Protein AF-A0A3A4S823-F1 (afdb_monomer_lite)

pLDDT: mean 87.79, std 14.98, range [55.62, 98.69]

Secondary structure (DSSP, 8-state):
--HHHHHHHHHHS-TTHHHHHHHHHHHHHHHHHHHHHHHHHHHTTTTS-HHHHIIIIIIHHHHHHHHHHHHHHHTHHHHHHHHSPPP-

Radius of gyration: 19.73 Å; chains: 1; bounding box: 48×19×63 Å

Foldseek 3Di:
DPVVVVVVVCVVVPVCVVVLVVVLVVLVVVLVVLVVLQVVLVVCVVPDDPVVSCCSHVVSVVVSVVSVVVNCVSCVVVCCVPPVDDDD

Structure (mmCIF, N/CA/C/O backbone):
data_AF-A0A3A4S823-F1
#
_entry.id   AF-A0A3A4S823-F1
#
loop_
_atom_site.group_PDB
_atom_site.id
_atom_site.type_symbol
_atom_site.label_atom_id
_atom_site.label_alt_id
_atom_site.label_comp_id
_atom_site.label_asym_id
_atom_site.label_entity_id
_atom_site.label_seq_id
_atom_site.pdbx_PDB_ins_code
_atom_site.Cartn_x
_atom_site.Cartn_y
_atom_site.Cartn_z
_atom_site.occupancy
_atom_site.B_iso_or_equiv
_atom_site.auth_seq_id
_atom_site.auth_comp_id
_atom_site.auth_asym_id
_atom_site.auth_atom_id
_atom_site.pdbx_PDB_model_num
ATOM 1 N N . MET A 1 1 ? -15.950 11.561 41.579 1.00 57.44 1 MET A N 1
ATOM 2 C CA . MET A 1 1 ? -16.472 10.318 40.950 1.00 57.44 1 MET A CA 1
ATOM 3 C C . MET A 1 1 ? -16.125 10.168 39.456 1.00 57.44 1 MET A C 1
ATOM 5 O O . MET A 1 1 ? -16.632 9.264 38.802 1.00 57.44 1 MET A O 1
ATOM 9 N N . THR A 1 2 ? -15.242 10.997 38.891 1.00 60.91 2 THR A N 1
ATOM 10 C CA . THR A 1 2 ? -14.895 11.001 37.453 1.00 60.91 2 THR A CA 1
ATOM 11 C C . THR A 1 2 ? -13.662 10.157 37.102 1.00 60.91 2 THR A C 1
ATOM 13 O O . THR A 1 2 ? -13.611 9.604 36.010 1.00 60.91 2 THR A O 1
ATOM 16 N N . GLY A 1 3 ? -12.707 9.977 38.024 1.00 59.19 3 GLY A N 1
ATOM 17 C CA . GLY A 1 3 ? -11.486 9.191 37.775 1.00 59.19 3 GLY A CA 1
ATOM 18 C C . GLY A 1 3 ? -11.709 7.676 37.648 1.00 59.19 3 GLY A C 1
ATOM 19 O O . GLY A 1 3 ? -11.100 7.033 36.798 1.00 59.19 3 GLY A O 1
ATOM 20 N N . GLU A 1 4 ? -12.636 7.106 38.425 1.00 66.88 4 GLU A N 1
ATOM 21 C CA . GLU A 1 4 ? -12.882 5.654 38.444 1.00 66.88 4 GLU A CA 1
ATOM 22 C C . GLU A 1 4 ? -13.571 5.154 37.160 1.00 66.88 4 GLU A C 1
ATOM 24 O O . GLU A 1 4 ? -13.239 4.088 36.639 1.00 66.88 4 GLU A O 1
ATOM 29 N N . LYS A 1 5 ? -14.486 5.957 36.590 1.00 61.03 5 LYS A N 1
ATOM 30 C CA . LYS A 1 5 ? -15.143 5.638 35.310 1.00 61.03 5 LYS A CA 1
ATOM 31 C C . LYS A 1 5 ? -14.157 5.669 34.145 1.00 61.03 5 LYS A C 1
ATOM 33 O O . LYS A 1 5 ? -14.199 4.780 33.298 1.00 61.03 5 LYS A O 1
ATOM 38 N N . THR A 1 6 ? -13.252 6.645 34.126 1.00 64.94 6 THR A N 1
ATOM 39 C CA . THR A 1 6 ? -12.216 6.755 33.091 1.00 64.94 6 THR A CA 1
ATOM 40 C C . THR A 1 6 ? -11.224 5.593 33.173 1.00 64.94 6 THR A C 1
ATOM 42 O O . THR A 1 6 ? -10.935 4.974 32.152 1.00 64.94 6 THR A O 1
ATOM 45 N N . GLY A 1 7 ? -10.785 5.224 34.383 1.00 59.50 7 GLY A N 1
ATOM 46 C CA . GLY A 1 7 ? -9.905 4.071 34.603 1.00 59.50 7 GLY A CA 1
ATOM 47 C C . GLY A 1 7 ? -10.543 2.738 34.195 1.00 59.50 7 GLY A C 1
ATOM 48 O O . GLY A 1 7 ? -9.947 1.976 33.436 1.00 59.50 7 GLY A O 1
ATOM 49 N N . ARG A 1 8 ? -11.798 2.479 34.595 1.00 62.09 8 ARG A N 1
ATOM 50 C CA . ARG A 1 8 ? -12.531 1.269 34.169 1.00 62.09 8 ARG A CA 1
ATOM 51 C C . ARG A 1 8 ? -12.748 1.214 32.657 1.00 62.09 8 ARG A C 1
ATOM 53 O O . ARG A 1 8 ? -12.654 0.141 32.073 1.00 62.09 8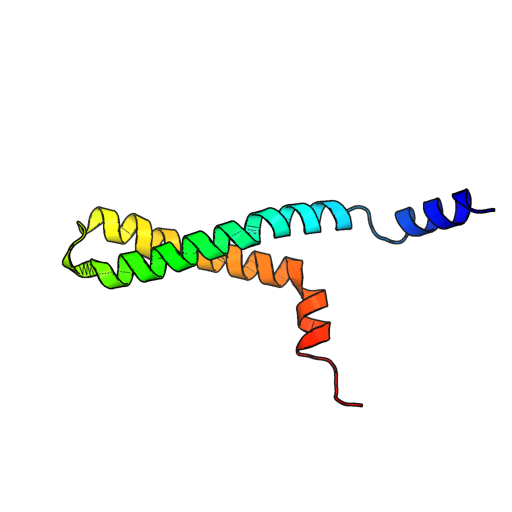 ARG A O 1
ATOM 60 N N . MET A 1 9 ? -13.008 2.347 32.004 1.00 59.03 9 MET A N 1
ATOM 61 C CA . MET A 1 9 ? -13.201 2.385 30.551 1.00 59.03 9 MET A CA 1
ATOM 62 C C . MET A 1 9 ? -11.908 2.091 29.778 1.00 59.03 9 MET A C 1
ATOM 64 O O . MET A 1 9 ? -11.976 1.485 28.710 1.00 59.03 9 MET A O 1
ATOM 68 N N . MET A 1 10 ? -10.742 2.468 30.317 1.00 58.88 10 MET A N 1
ATOM 69 C CA . MET A 1 10 ? -9.445 2.088 29.745 1.00 58.88 10 MET A CA 1
ATOM 70 C C . MET A 1 10 ? -9.154 0.593 29.922 1.00 58.88 10 MET A C 1
ATOM 72 O O . MET A 1 10 ? -8.749 -0.051 28.960 1.00 58.88 10 MET A O 1
ATOM 76 N N . ILE A 1 11 ? -9.446 0.018 31.094 1.00 61.94 11 ILE A N 1
ATOM 77 C CA . ILE A 1 11 ? -9.225 -1.415 31.366 1.00 61.94 11 ILE A CA 1
ATOM 78 C C . ILE A 1 11 ? -10.143 -2.312 30.512 1.00 61.94 11 ILE A C 1
ATOM 80 O O . ILE A 1 11 ? -9.724 -3.368 30.047 1.00 61.94 11 ILE A O 1
ATOM 84 N N . LEU A 1 12 ? -11.383 -1.889 30.243 1.00 63.56 12 LEU A N 1
ATOM 85 C CA . LEU A 1 12 ? -12.340 -2.662 29.433 1.00 63.56 12 LEU A CA 1
ATOM 86 C C . LEU A 1 12 ? -12.115 -2.526 27.918 1.00 63.56 12 LEU A C 1
ATOM 88 O O . LEU A 1 12 ? -12.527 -3.385 27.135 1.00 63.56 12 LEU A O 1
ATOM 92 N N . LYS A 1 13 ? -11.468 -1.445 27.475 1.00 56.56 13 LYS A N 1
ATOM 93 C CA . LYS A 1 13 ? -11.183 -1.173 26.065 1.00 56.56 13 LYS A CA 1
ATOM 94 C C . LYS A 1 13 ? -9.757 -1.627 25.769 1.00 56.56 13 LYS A C 1
ATOM 96 O O . LYS A 1 13 ? -8.893 -0.784 25.577 1.00 56.56 13 LYS A O 1
ATOM 101 N N . GLY A 1 14 ? -9.559 -2.951 25.750 1.00 55.84 14 GLY A N 1
ATOM 102 C CA . GLY A 1 14 ? -8.270 -3.643 25.600 1.00 55.84 14 GLY A CA 1
ATOM 103 C C . GLY A 1 14 ? -7.162 -2.794 24.969 1.00 55.84 14 GLY A C 1
ATOM 104 O O . GLY A 1 14 ? -7.318 -2.319 23.838 1.00 55.84 14 GLY A O 1
ATOM 105 N N . GLU A 1 15 ? -6.076 -2.625 25.727 1.00 55.62 15 GLU A N 1
ATOM 106 C CA . GLU A 1 15 ? -4.953 -1.672 25.605 1.00 55.62 15 GLU A CA 1
ATOM 107 C C . GLU A 1 15 ? -4.340 -1.457 24.205 1.00 55.62 15 GLU A C 1
ATOM 109 O O . GLU A 1 15 ? -3.587 -0.512 23.993 1.00 55.62 15 GLU A O 1
ATOM 114 N N . ASN A 1 16 ? -4.706 -2.250 23.200 1.00 58.16 16 ASN A N 1
ATOM 115 C CA . ASN A 1 16 ? -4.133 -2.210 21.855 1.00 58.16 16 ASN A CA 1
ATOM 116 C C . ASN A 1 16 ? -4.892 -1.308 20.858 1.00 58.16 16 ASN A C 1
ATOM 118 O O . ASN A 1 16 ? -4.473 -1.167 19.707 1.00 58.16 16 ASN A O 1
ATOM 122 N N . GLN A 1 17 ? -6.003 -0.673 21.256 1.00 64.81 17 GLN A N 1
ATOM 123 C CA . GLN A 1 17 ? -6.717 0.291 20.398 1.00 64.81 17 GLN A CA 1
ATOM 124 C C . GLN A 1 17 ? -5.858 1.478 19.916 1.00 64.81 17 GLN A C 1
ATOM 126 O O . GLN A 1 17 ? -5.885 1.749 18.713 1.00 64.81 17 GLN A O 1
ATOM 131 N N . PRO A 1 18 ? -5.100 2.196 20.774 1.00 72.00 18 PRO A N 1
ATOM 132 C CA . PRO A 1 18 ? -4.274 3.315 20.314 1.00 72.00 18 PRO A CA 1
ATOM 133 C C . PRO A 1 18 ? -3.170 2.863 19.348 1.00 72.00 18 PRO A C 1
ATOM 135 O O . PRO A 1 18 ? -2.950 3.514 18.327 1.00 72.00 18 PRO A O 1
ATOM 138 N N . MET A 1 19 ? -2.544 1.711 19.609 1.00 82.62 19 MET A N 1
ATOM 139 C CA . MET A 1 19 ? -1.493 1.146 18.758 1.00 82.62 19 MET A CA 1
ATOM 140 C C . MET A 1 19 ? -2.015 0.795 17.362 1.00 82.62 19 MET A C 1
ATOM 142 O O . MET A 1 19 ? -1.434 1.198 16.358 1.00 82.62 19 MET A O 1
ATOM 146 N N . LYS A 1 20 ? -3.167 0.122 17.281 1.00 85.94 20 LYS A N 1
ATOM 147 C CA . LYS A 1 20 ? -3.837 -0.183 16.011 1.00 85.94 20 LYS A CA 1
ATOM 148 C C . LYS A 1 20 ? -4.106 1.075 15.178 1.00 85.94 20 LYS A C 1
ATOM 150 O O . LYS A 1 20 ? -3.899 1.066 13.967 1.00 85.94 20 LYS A O 1
ATOM 155 N N . GLN A 1 21 ? -4.583 2.147 15.811 1.00 90.06 21 GLN A N 1
ATOM 156 C CA . GLN A 1 21 ? -4.867 3.401 15.109 1.00 90.06 21 GLN A CA 1
ATOM 157 C C . GLN A 1 21 ? -3.588 4.084 14.616 1.00 90.06 21 GLN A C 1
ATOM 159 O O . GLN A 1 21 ? -3.575 4.623 13.513 1.00 90.06 21 GLN A O 1
ATOM 164 N N . ALA A 1 22 ? -2.503 4.027 15.392 1.00 92.44 22 ALA A N 1
ATOM 165 C CA . ALA A 1 22 ? -1.199 4.508 14.947 1.00 92.44 22 ALA A CA 1
ATOM 166 C C . ALA A 1 22 ? -0.687 3.715 13.730 1.00 92.44 22 ALA A C 1
ATOM 168 O O . ALA A 1 22 ? -0.265 4.317 12.747 1.00 92.44 22 ALA A O 1
ATOM 169 N N . ILE A 1 23 ? -0.814 2.383 13.748 1.00 93.88 23 ILE A N 1
ATOM 170 C CA . ILE A 1 23 ? -0.438 1.519 12.618 1.00 93.88 23 ILE A CA 1
ATOM 171 C C . ILE A 1 23 ? 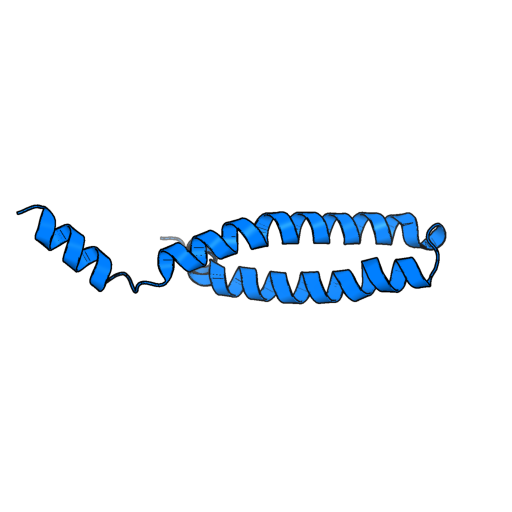-1.259 1.866 11.369 1.00 93.88 23 ILE A C 1
ATOM 173 O O . ILE A 1 23 ? -0.691 2.045 10.296 1.00 93.88 23 ILE A O 1
ATOM 177 N N . LEU A 1 24 ? -2.581 2.029 11.487 1.00 93.69 24 LEU A N 1
ATOM 178 C CA . LEU A 1 24 ? -3.435 2.398 10.350 1.00 93.69 24 LEU A CA 1
ATOM 179 C C . LEU A 1 24 ? -3.078 3.772 9.761 1.00 93.69 24 LEU A C 1
ATOM 181 O O . LEU A 1 24 ? -3.094 3.931 8.542 1.00 93.69 24 LEU A O 1
ATOM 185 N N . LYS A 1 25 ? -2.689 4.747 10.594 1.00 95.12 25 LYS A N 1
ATOM 186 C CA . LYS A 1 25 ? -2.206 6.057 10.118 1.00 95.12 25 LYS A CA 1
ATOM 187 C C . LYS A 1 25 ? -0.937 5.958 9.266 1.00 95.12 25 LYS A C 1
ATOM 189 O O . LYS A 1 25 ? -0.724 6.832 8.434 1.00 95.12 25 LYS A O 1
ATOM 194 N N . ILE A 1 26 ? -0.130 4.913 9.453 1.00 96.56 26 ILE A N 1
ATOM 195 C CA . ILE A 1 26 ? 1.068 4.640 8.648 1.00 96.56 26 ILE A CA 1
ATOM 196 C C . ILE A 1 26 ? 0.712 3.796 7.419 1.00 96.56 26 ILE A C 1
ATOM 198 O O . ILE A 1 26 ? 1.109 4.131 6.307 1.00 96.56 26 ILE A O 1
ATOM 202 N N . ILE A 1 27 ? -0.066 2.723 7.591 1.00 97.00 27 ILE A N 1
ATOM 203 C CA . ILE A 1 27 ? -0.419 1.808 6.497 1.00 97.00 27 ILE A CA 1
ATOM 204 C C . ILE A 1 27 ? -1.205 2.528 5.395 1.00 97.00 27 ILE A C 1
ATOM 206 O O . ILE A 1 27 ? -0.950 2.282 4.222 1.00 97.00 27 ILE A O 1
ATOM 210 N N . ASN A 1 28 ? -2.122 3.437 5.737 1.00 96.50 28 ASN A N 1
ATOM 211 C CA . ASN A 1 28 ? -2.964 4.118 4.748 1.00 96.50 28 ASN A CA 1
ATOM 212 C C . ASN A 1 28 ? -2.163 4.906 3.690 1.00 96.50 28 ASN A C 1
ATOM 214 O O . ASN A 1 28 ? -2.348 4.641 2.500 1.00 96.50 28 ASN A O 1
ATOM 218 N N . PRO A 1 29 ? -1.266 5.845 4.057 1.00 98.19 29 PRO A N 1
ATOM 219 C CA . PRO A 1 29 ? -0.453 6.543 3.065 1.00 98.19 29 PRO A CA 1
ATOM 220 C C . PRO A 1 29 ? 0.521 5.605 2.340 1.00 98.19 29 PRO A C 1
ATOM 222 O O . PRO A 1 29 ? 0.737 5.783 1.145 1.00 98.19 29 PRO A O 1
ATOM 225 N N . VAL A 1 30 ? 1.061 4.576 3.006 1.00 98.44 30 VAL A N 1
ATOM 226 C CA . VAL A 1 30 ? 1.935 3.583 2.350 1.00 98.44 30 VAL A CA 1
ATOM 227 C C . VAL A 1 30 ? 1.180 2.818 1.259 1.00 98.44 30 VAL A C 1
ATOM 229 O O . VAL A 1 30 ? 1.687 2.690 0.147 1.00 98.44 30 VAL A O 1
ATOM 232 N N . LEU A 1 31 ? -0.047 2.366 1.533 1.00 98.50 31 LEU A N 1
ATOM 233 C CA . LEU A 1 31 ? -0.907 1.727 0.535 1.00 98.50 31 LEU A CA 1
ATOM 234 C C . LEU A 1 31 ? -1.202 2.656 -0.644 1.00 98.50 31 LEU A C 1
ATOM 236 O O . LEU A 1 31 ? -1.152 2.212 -1.789 1.00 98.50 31 LEU A O 1
ATOM 240 N N . ALA A 1 32 ? -1.464 3.940 -0.384 1.00 98.50 32 ALA A N 1
ATOM 241 C CA . ALA A 1 32 ? -1.694 4.922 -1.440 1.00 98.50 32 ALA A CA 1
ATOM 242 C C . ALA A 1 32 ? -0.461 5.088 -2.345 1.00 98.50 32 ALA A C 1
ATOM 244 O O . ALA A 1 32 ? -0.582 5.038 -3.568 1.00 98.50 32 ALA A O 1
ATOM 245 N N . VAL A 1 33 ? 0.733 5.218 -1.758 1.00 98.69 33 VAL A N 1
ATOM 246 C CA . VAL A 1 33 ? 1.993 5.316 -2.514 1.00 98.69 33 VAL A CA 1
ATOM 247 C C . VAL A 1 33 ? 2.253 4.047 -3.324 1.00 98.69 33 VAL A C 1
ATOM 249 O O . VAL A 1 33 ? 2.595 4.135 -4.501 1.00 98.69 33 VAL A O 1
ATOM 252 N N . LEU A 1 34 ? 2.051 2.867 -2.734 1.00 98.50 34 LEU A N 1
ATOM 253 C CA . LEU A 1 34 ? 2.227 1.599 -3.441 1.00 98.50 34 LEU A CA 1
ATOM 254 C C . LEU A 1 34 ? 1.243 1.450 -4.604 1.00 98.50 34 LEU A C 1
ATOM 256 O O . LEU A 1 34 ? 1.649 1.010 -5.676 1.00 98.50 34 LEU A O 1
ATOM 260 N N . MET A 1 35 ? -0.015 1.861 -4.428 1.00 98.69 35 MET A N 1
ATOM 261 C CA . MET A 1 35 ? -1.014 1.867 -5.499 1.00 98.69 35 MET A CA 1
ATOM 262 C C . MET A 1 35 ? -0.592 2.782 -6.653 1.00 98.69 35 MET A C 1
ATOM 264 O O . MET A 1 35 ? -0.604 2.366 -7.811 1.00 98.69 35 MET A O 1
ATOM 268 N N . LEU A 1 36 ? -0.156 4.008 -6.348 1.00 98.69 36 LEU A N 1
ATOM 269 C CA . LEU A 1 36 ? 0.352 4.935 -7.361 1.00 98.69 36 LEU A CA 1
ATOM 270 C C . LEU A 1 36 ? 1.577 4.366 -8.083 1.00 98.69 36 LEU A C 1
ATOM 272 O O . LEU A 1 36 ? 1.657 4.446 -9.306 1.00 98.69 36 LEU A O 1
ATOM 276 N N . ASN A 1 37 ? 2.493 3.728 -7.352 1.00 98.44 37 ASN A N 1
ATOM 277 C CA . ASN A 1 37 ? 3.625 3.026 -7.944 1.00 98.44 37 ASN A CA 1
ATOM 278 C C . ASN A 1 37 ? 3.164 1.930 -8.921 1.00 98.44 37 ASN A C 1
ATOM 280 O O . ASN A 1 37 ? 3.708 1.852 -10.021 1.00 98.44 37 ASN A O 1
ATOM 284 N N . GLN A 1 38 ? 2.154 1.121 -8.576 1.00 98.50 38 GLN A N 1
ATOM 285 C CA . GLN A 1 38 ? 1.628 0.094 -9.487 1.00 98.50 38 GLN A CA 1
ATOM 286 C C . GLN A 1 38 ? 1.060 0.700 -10.773 1.00 98.50 38 GLN A C 1
ATOM 288 O O . GLN A 1 38 ? 1.384 0.231 -11.862 1.00 98.50 38 GLN A O 1
ATOM 293 N N . ILE A 1 39 ? 0.275 1.774 -10.655 1.00 98.62 39 ILE A N 1
ATOM 294 C CA . ILE A 1 39 ? -0.316 2.471 -11.806 1.00 98.62 39 ILE A CA 1
ATOM 295 C C . ILE A 1 39 ? 0.780 3.035 -12.718 1.00 98.62 39 ILE A C 1
ATOM 297 O O . ILE A 1 39 ? 0.764 2.799 -13.925 1.00 98.62 39 ILE A O 1
ATOM 301 N N . LEU A 1 40 ? 1.754 3.749 -12.149 1.00 98.31 40 LEU A N 1
ATOM 302 C CA . LEU A 1 40 ? 2.834 4.375 -12.913 1.00 98.31 40 LEU A CA 1
ATOM 303 C C . LEU A 1 40 ? 3.732 3.337 -13.591 1.00 98.31 40 LEU A C 1
ATOM 305 O O . LEU A 1 40 ? 4.054 3.472 -14.768 1.00 98.31 40 LEU A O 1
ATOM 309 N N . THR A 1 41 ? 4.120 2.284 -12.875 1.00 97.94 41 THR A N 1
ATOM 310 C CA . THR A 1 41 ? 4.996 1.240 -13.428 1.00 97.94 41 THR A CA 1
ATOM 311 C C . THR A 1 41 ? 4.298 0.396 -14.489 1.00 97.94 41 THR A C 1
ATOM 313 O O . THR A 1 41 ? 4.942 0.031 -15.469 1.00 97.94 41 THR A O 1
ATOM 316 N N . ALA A 1 42 ? 2.988 0.151 -14.359 1.00 97.56 42 ALA A N 1
ATOM 317 C CA . ALA A 1 42 ? 2.189 -0.463 -15.416 1.00 97.56 42 ALA A CA 1
ATOM 318 C C . ALA A 1 42 ? 2.121 0.429 -16.664 1.00 97.56 42 ALA A C 1
ATOM 320 O O . ALA A 1 42 ? 2.395 -0.039 -17.768 1.00 97.56 42 ALA A O 1
ATOM 321 N N . ALA A 1 43 ? 1.818 1.722 -16.491 1.00 98.19 43 ALA A N 1
ATOM 322 C CA . ALA A 1 43 ? 1.741 2.680 -17.595 1.00 98.19 43 ALA A CA 1
ATOM 323 C C . ALA A 1 43 ? 3.084 2.842 -18.331 1.00 98.19 43 ALA A C 1
ATOM 325 O O . ALA A 1 43 ? 3.111 3.061 -19.539 1.00 98.19 43 ALA A O 1
ATOM 326 N N . LEU A 1 44 ? 4.200 2.703 -17.612 1.00 97.19 44 LEU A N 1
ATOM 327 C CA . LEU A 1 44 ? 5.552 2.840 -18.149 1.00 97.19 44 LEU A CA 1
ATOM 328 C C . LEU A 1 44 ? 6.221 1.503 -18.509 1.00 97.19 44 LEU A C 1
ATOM 330 O O . LEU A 1 44 ? 7.414 1.508 -18.804 1.00 97.19 44 LEU A O 1
ATOM 334 N N . HIS A 1 45 ? 5.503 0.372 -18.516 1.00 93.12 45 HIS A N 1
ATOM 335 C CA . HIS A 1 45 ? 6.084 -0.973 -18.686 1.00 93.12 45 HIS A CA 1
ATOM 336 C C . HIS A 1 45 ? 7.005 -1.116 -19.914 1.00 93.12 45 HIS A C 1
ATOM 338 O O . HIS A 1 45 ? 8.022 -1.798 -19.839 1.00 93.12 45 HIS A O 1
ATOM 344 N N . GLY A 1 46 ? 6.693 -0.443 -21.028 1.00 93.62 46 GLY A N 1
ATOM 345 C CA . GLY A 1 46 ? 7.522 -0.461 -22.243 1.00 93.62 46 GLY A CA 1
ATOM 346 C C . GLY A 1 46 ? 8.704 0.518 -22.251 1.00 93.62 46 GLY A C 1
ATOM 347 O O . GLY A 1 46 ? 9.528 0.462 -23.157 1.00 93.62 46 GLY A O 1
ATOM 348 N N . VAL A 1 47 ? 8.781 1.425 -21.274 1.00 96.56 47 VAL A N 1
ATOM 349 C CA . VAL A 1 47 ? 9.809 2.477 -21.179 1.00 96.56 47 VAL A CA 1
ATOM 350 C C . VAL A 1 47 ? 10.850 2.133 -20.117 1.00 96.56 47 VAL A C 1
ATOM 352 O O . VAL A 1 47 ? 12.039 2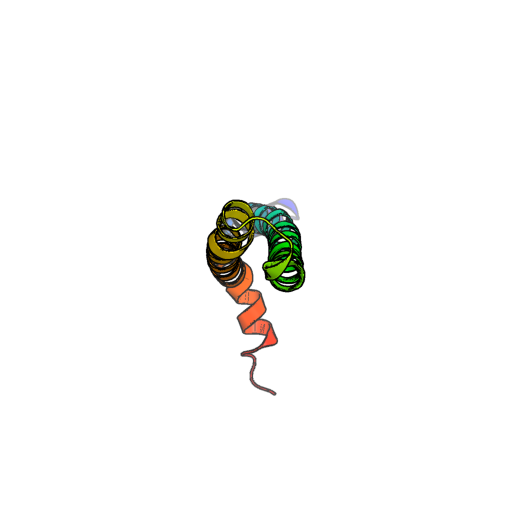.387 -20.304 1.00 96.56 47 VAL A O 1
ATOM 355 N N . ILE A 1 48 ? 10.427 1.561 -18.987 1.00 95.69 48 ILE A N 1
ATOM 356 C CA . ILE A 1 48 ? 11.345 1.247 -17.893 1.00 95.69 48 ILE A CA 1
ATOM 357 C C . ILE A 1 48 ? 12.070 -0.080 -18.115 1.00 95.69 48 ILE A C 1
ATOM 359 O O . ILE A 1 48 ? 11.529 -1.051 -18.637 1.00 95.69 48 ILE A O 1
ATOM 363 N N . HIS A 1 49 ? 13.326 -0.136 -17.673 1.00 97.00 49 HIS A N 1
ATOM 364 C CA . HIS A 1 49 ? 14.145 -1.337 -17.792 1.00 97.00 49 HIS A CA 1
ATOM 365 C C . HIS A 1 49 ? 13.505 -2.531 -17.062 1.00 97.00 49 HIS A C 1
ATOM 367 O O . HIS A 1 49 ? 13.053 -2.398 -15.923 1.00 97.00 49 HIS A O 1
ATOM 373 N N . ARG A 1 50 ? 13.552 -3.727 -17.668 1.00 96.38 50 ARG A N 1
ATOM 374 C CA . ARG A 1 50 ? 12.877 -4.943 -17.170 1.00 96.38 50 ARG A CA 1
ATOM 375 C C . ARG A 1 50 ? 13.140 -5.248 -15.691 1.00 96.38 50 ARG A C 1
ATOM 377 O O . ARG A 1 50 ? 12.216 -5.597 -14.969 1.00 96.38 50 ARG A O 1
ATOM 384 N N . LYS A 1 51 ? 14.385 -5.095 -15.218 1.00 96.94 51 LYS A N 1
ATOM 385 C CA . LYS A 1 51 ? 14.715 -5.317 -13.793 1.00 96.94 51 LYS A CA 1
ATOM 386 C C . LYS A 1 51 ? 14.037 -4.302 -12.867 1.00 96.94 51 LYS A C 1
ATOM 388 O O . LYS A 1 51 ? 13.622 -4.671 -11.776 1.00 96.94 51 LYS A O 1
ATOM 393 N N . ALA A 1 52 ? 13.929 -3.044 -13.299 1.00 97.06 52 ALA A N 1
ATOM 394 C CA . ALA A 1 52 ? 13.246 -2.010 -12.530 1.00 97.06 52 ALA A CA 1
ATOM 395 C C . ALA A 1 52 ? 11.736 -2.276 -12.504 1.00 97.06 52 ALA A C 1
ATOM 397 O O . ALA A 1 52 ? 11.142 -2.231 -11.433 1.00 97.06 52 ALA A O 1
ATOM 398 N N . TYR A 1 53 ? 11.138 -2.639 -13.646 1.00 97.50 53 TYR A N 1
ATOM 399 C CA . TYR A 1 53 ? 9.733 -3.049 -13.692 1.00 97.50 53 TYR A CA 1
ATOM 400 C C . TYR A 1 53 ? 9.450 -4.217 -12.745 1.00 97.50 53 TYR A C 1
ATOM 402 O O . TYR A 1 53 ? 8.578 -4.097 -11.896 1.00 97.50 53 TYR A O 1
ATOM 410 N N . ALA A 1 54 ? 10.220 -5.306 -12.824 1.00 97.44 54 ALA A N 1
ATOM 411 C CA . ALA A 1 54 ? 10.013 -6.466 -11.957 1.00 97.44 54 ALA A CA 1
ATOM 412 C C . ALA A 1 54 ? 10.117 -6.094 -10.467 1.00 97.44 54 ALA A C 1
ATOM 414 O O . ALA A 1 54 ? 9.280 -6.481 -9.657 1.00 97.44 54 ALA A O 1
ATOM 415 N N . PHE A 1 55 ? 11.101 -5.275 -10.089 1.00 97.88 55 PHE A N 1
ATOM 416 C CA . PHE A 1 55 ? 11.250 -4.856 -8.697 1.00 97.88 55 PHE A CA 1
ATOM 417 C C . PHE A 1 55 ? 10.086 -3.975 -8.215 1.00 97.88 55 PHE A C 1
ATOM 419 O O . PHE A 1 55 ? 9.470 -4.266 -7.189 1.00 97.88 55 PHE A O 1
ATOM 426 N N . PHE A 1 56 ? 9.764 -2.903 -8.945 1.00 97.94 56 PHE A N 1
ATOM 427 C CA . PHE A 1 56 ? 8.756 -1.939 -8.503 1.00 97.94 56 PHE A CA 1
ATOM 428 C C . PHE A 1 56 ? 7.322 -2.434 -8.718 1.00 97.94 56 PHE A C 1
ATOM 430 O O . PHE A 1 56 ? 6.476 -2.225 -7.849 1.00 97.94 56 PHE A O 1
ATOM 437 N N . HIS A 1 57 ? 7.034 -3.077 -9.848 1.00 98.19 57 HIS A N 1
ATOM 438 C CA . HIS A 1 57 ? 5.698 -3.566 -10.176 1.00 98.19 57 HIS A CA 1
ATOM 439 C C . HIS A 1 57 ? 5.429 -4.914 -9.503 1.00 98.19 57 HIS A C 1
ATOM 441 O O . HIS A 1 57 ? 4.587 -4.991 -8.618 1.00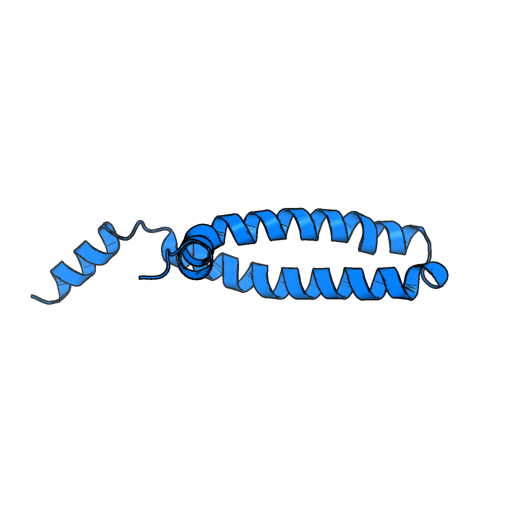 98.19 57 HIS A O 1
ATOM 447 N N . GLU A 1 58 ? 6.186 -5.967 -9.824 1.00 97.62 58 GLU A N 1
ATOM 448 C CA . GLU A 1 58 ? 5.913 -7.302 -9.262 1.00 97.62 58 GLU A CA 1
ATOM 449 C C . GLU A 1 58 ? 6.172 -7.325 -7.747 1.00 97.62 58 GLU A C 1
ATOM 451 O O . GLU A 1 58 ? 5.288 -7.682 -6.963 1.00 97.62 58 GLU A O 1
ATOM 456 N N . GLY A 1 59 ? 7.350 -6.862 -7.311 1.00 98.12 59 GLY A N 1
ATOM 457 C CA . GLY A 1 59 ? 7.697 -6.786 -5.888 1.00 98.12 59 GLY A CA 1
ATOM 458 C C . GLY A 1 59 ? 6.784 -5.838 -5.104 1.00 98.12 59 GLY A C 1
ATOM 459 O O . GLY A 1 59 ? 6.266 -6.192 -4.041 1.00 98.12 59 GLY A O 1
ATOM 460 N N . GLY A 1 60 ? 6.523 -4.646 -5.650 1.00 98.25 60 GLY A N 1
ATOM 461 C CA . GLY A 1 60 ? 5.600 -3.689 -5.040 1.00 98.25 60 GLY A CA 1
ATOM 462 C C . GLY A 1 60 ? 4.153 -4.188 -4.998 1.00 98.25 60 GLY A C 1
ATOM 463 O O . GLY A 1 60 ? 3.440 -3.882 -4.044 1.00 98.25 60 GLY A O 1
ATOM 464 N N . GLY A 1 61 ? 3.723 -4.980 -5.981 1.00 98.50 61 GLY A N 1
ATOM 465 C CA . GLY A 1 61 ? 2.395 -5.586 -6.041 1.00 98.50 61 GLY A CA 1
ATOM 466 C C . GLY A 1 61 ? 2.190 -6.629 -4.945 1.00 98.50 61 GLY A C 1
ATOM 467 O O . GLY A 1 61 ? 1.167 -6.604 -4.260 1.00 98.50 61 GLY A O 1
ATOM 468 N N . ILE A 1 62 ? 3.194 -7.479 -4.699 1.00 98.56 62 ILE A N 1
ATOM 469 C CA . ILE A 1 62 ? 3.182 -8.434 -3.577 1.00 98.56 62 ILE A CA 1
ATOM 470 C C . ILE A 1 62 ? 3.065 -7.688 -2.241 1.00 98.56 62 ILE A C 1
ATOM 472 O O . ILE A 1 62 ? 2.228 -8.034 -1.402 1.00 98.56 62 ILE A O 1
ATOM 476 N N . LEU A 1 63 ? 3.861 -6.630 -2.050 1.00 98.50 63 LEU A N 1
ATOM 477 C CA . LEU A 1 63 ? 3.820 -5.825 -0.827 1.00 98.50 63 LEU A CA 1
ATOM 478 C C . LEU A 1 63 ? 2.471 -5.110 -0.651 1.00 98.50 63 LEU A C 1
ATOM 480 O O . LEU A 1 63 ? 1.915 -5.106 0.449 1.00 98.50 63 LEU A O 1
ATOM 484 N N . LEU A 1 64 ? 1.922 -4.543 -1.729 1.00 98.62 64 LEU A N 1
ATOM 485 C CA . LEU A 1 64 ? 0.608 -3.901 -1.734 1.00 98.62 64 LEU A CA 1
ATOM 486 C C . LEU A 1 64 ? -0.492 -4.889 -1.332 1.00 98.62 64 LEU A C 1
ATOM 488 O O . LEU A 1 64 ? -1.334 -4.552 -0.498 1.00 98.62 64 LEU A O 1
ATOM 492 N N . ALA A 1 65 ? -0.473 -6.107 -1.879 1.00 98.56 65 ALA A N 1
ATOM 493 C CA . ALA A 1 65 ? -1.448 -7.144 -1.554 1.00 98.56 65 ALA A CA 1
ATOM 494 C C . ALA A 1 65 ? -1.376 -7.534 -0.068 1.00 98.56 65 ALA A C 1
ATOM 496 O O . ALA A 1 65 ? -2.396 -7.526 0.625 1.00 98.56 65 ALA A O 1
ATOM 497 N N . GLY A 1 66 ? -0.169 -7.790 0.448 1.00 98.44 66 GLY A N 1
ATOM 498 C CA . GLY A 1 66 ? 0.042 -8.132 1.856 1.00 98.44 66 GLY A CA 1
ATOM 499 C C . GLY A 1 66 ? -0.419 -7.028 2.814 1.00 98.44 66 GLY A C 1
ATOM 500 O O . GLY A 1 66 ? -1.170 -7.291 3.758 1.00 98.44 66 GLY A O 1
ATOM 501 N N . LEU A 1 67 ? -0.041 -5.773 2.548 1.00 98.19 67 LEU A N 1
ATOM 502 C CA . LEU A 1 67 ? -0.473 -4.637 3.366 1.00 98.19 67 LEU A CA 1
ATOM 503 C C . LEU A 1 67 ? -1.977 -4.364 3.253 1.00 98.19 67 LEU A C 1
ATOM 505 O O . LEU A 1 67 ? -2.578 -3.926 4.232 1.00 98.19 67 LEU A O 1
ATOM 509 N N . SER A 1 68 ? -2.601 -4.643 2.105 1.00 98.25 68 SER A N 1
ATOM 510 C CA . SER A 1 68 ? -4.052 -4.487 1.930 1.00 98.25 68 SER A CA 1
ATOM 511 C C . SER A 1 68 ? -4.820 -5.485 2.793 1.00 98.25 68 SER A C 1
ATOM 513 O O . SER A 1 68 ? -5.768 -5.102 3.479 1.00 98.25 68 SER A O 1
ATOM 515 N N . VAL A 1 69 ? -4.375 -6.746 2.839 1.00 98.31 69 VAL A N 1
ATOM 516 C CA . VAL A 1 69 ? -4.946 -7.754 3.748 1.00 98.31 69 VAL A CA 1
ATOM 517 C C . VAL A 1 69 ? -4.797 -7.304 5.200 1.00 98.31 69 VAL A C 1
ATOM 519 O O . VAL A 1 69 ? -5.784 -7.271 5.937 1.00 98.31 69 VAL A O 1
ATOM 522 N N . LEU A 1 70 ? -3.594 -6.886 5.607 1.00 97.06 70 LEU A N 1
ATOM 523 C CA . LEU A 1 70 ? -3.356 -6.380 6.960 1.00 97.06 70 LEU A CA 1
ATOM 524 C C . LEU A 1 70 ? -4.246 -5.170 7.285 1.00 97.06 70 LEU A C 1
ATOM 526 O O . LEU A 1 70 ? -4.825 -5.110 8.370 1.00 97.06 70 LEU A O 1
ATOM 530 N N . HIS A 1 71 ? -4.404 -4.232 6.350 1.00 96.69 71 HIS A N 1
ATOM 531 C CA . HIS A 1 71 ? -5.285 -3.076 6.503 1.00 96.69 71 HIS A CA 1
ATOM 532 C C . HIS A 1 71 ? -6.736 -3.496 6.748 1.00 96.69 71 HIS A C 1
ATOM 534 O O . HIS A 1 71 ? -7.360 -2.985 7.677 1.00 96.69 71 HIS A O 1
ATOM 540 N N . VAL A 1 72 ? -7.268 -4.449 5.976 1.00 96.94 72 VAL A N 1
ATOM 541 C CA . VAL A 1 72 ? -8.639 -4.951 6.157 1.00 96.94 72 VAL A CA 1
ATOM 542 C C . VAL A 1 72 ? -8.798 -5.652 7.504 1.00 96.94 72 VAL A C 1
ATOM 544 O O . VAL A 1 72 ? -9.764 -5.378 8.217 1.00 96.94 72 VAL A O 1
ATOM 547 N N . LEU A 1 73 ? -7.844 -6.503 7.894 1.00 95.62 73 LEU A N 1
ATOM 548 C CA . LEU A 1 73 ? -7.870 -7.197 9.186 1.00 95.62 73 LEU A CA 1
ATOM 549 C C . LEU A 1 73 ? -7.854 -6.207 10.352 1.00 95.62 73 LEU A C 1
ATOM 551 O O . LEU A 1 73 ? -8.671 -6.298 11.272 1.00 95.62 73 LEU A O 1
ATOM 555 N N . LEU A 1 74 ? -6.972 -5.207 10.291 1.00 94.06 74 LEU A N 1
ATOM 556 C CA . LEU A 1 74 ? -6.956 -4.136 11.274 1.00 94.06 74 LEU A CA 1
ATOM 557 C C . LEU A 1 74 ? -8.278 -3.366 11.218 1.00 94.06 74 LEU A C 1
ATOM 559 O O . LEU A 1 74 ? -8.879 -3.134 12.258 1.00 94.06 74 LEU A O 1
ATOM 563 N N . ASN A 1 75 ? -8.827 -3.030 10.056 1.00 94.69 75 ASN A N 1
ATOM 564 C CA . ASN A 1 75 ? -10.040 -2.219 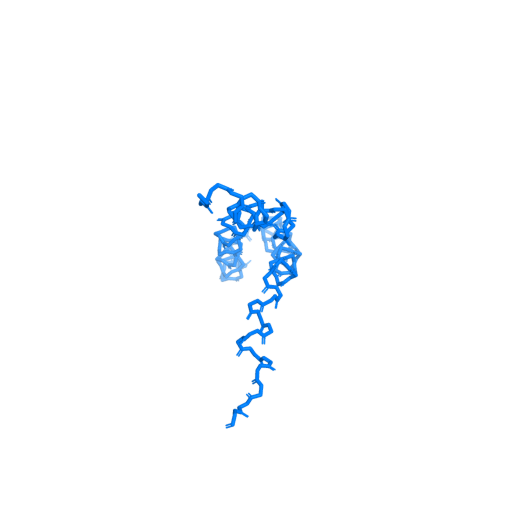9.960 1.00 94.69 75 ASN A CA 1
ATOM 565 C C . ASN A 1 75 ? -11.368 -3.014 10.002 1.00 94.69 75 ASN A C 1
ATOM 567 O O . ASN A 1 75 ? -12.434 -2.446 9.767 1.00 94.69 75 ASN A O 1
ATOM 571 N N . TRP A 1 76 ? -11.346 -4.303 10.365 1.00 94.06 76 TRP A N 1
ATOM 572 C CA . TRP A 1 76 ? -12.487 -5.219 10.197 1.00 94.06 76 TRP A CA 1
ATOM 573 C C . TRP A 1 76 ? -13.800 -4.745 10.838 1.00 94.06 76 TRP A C 1
ATOM 575 O O . TRP A 1 76 ? -14.854 -4.808 10.213 1.00 94.06 76 TRP A O 1
ATOM 585 N N . LYS A 1 77 ? -13.757 -4.180 12.054 1.00 91.50 77 LYS A N 1
ATOM 586 C CA . LYS A 1 77 ? -14.966 -3.644 12.719 1.00 91.50 77 LYS A CA 1
ATOM 587 C C . LYS A 1 77 ? -15.639 -2.524 11.915 1.00 91.50 77 LYS A C 1
ATOM 589 O O . LYS A 1 77 ? -16.863 -2.432 11.907 1.00 91.50 77 LYS A O 1
ATOM 594 N N . TRP A 1 78 ? -14.850 -1.671 11.259 1.00 92.94 78 TRP A N 1
ATOM 595 C CA . TRP A 1 78 ? -15.378 -0.623 10.387 1.00 92.94 78 TRP A CA 1
ATOM 596 C C . TRP A 1 78 ? -15.985 -1.235 9.121 1.00 92.94 78 TRP A C 1
ATOM 598 O O . TRP A 1 78 ? -17.083 -0.845 8.733 1.00 92.94 78 TRP A O 1
ATOM 608 N N . VAL A 1 79 ? -15.335 -2.248 8.537 1.00 94.38 79 VAL A N 1
ATOM 609 C CA . VAL A 1 79 ? -15.870 -2.989 7.381 1.00 94.38 79 VAL A CA 1
ATOM 610 C C . VAL A 1 79 ? -17.230 -3.608 7.722 1.00 94.38 79 VAL A C 1
ATOM 612 O O . VAL A 1 79 ? -18.207 -3.373 7.017 1.00 94.38 79 VAL A O 1
ATOM 615 N N . GLN A 1 80 ? -17.340 -4.307 8.855 1.00 94.44 80 GLN A N 1
ATOM 616 C CA . GLN A 1 80 ? -18.609 -4.857 9.348 1.00 94.44 80 GLN A CA 1
ATOM 617 C C . GLN A 1 80 ? -19.696 -3.784 9.495 1.00 94.44 80 GLN A C 1
ATOM 619 O O . GLN A 1 80 ? -20.832 -3.987 9.071 1.00 94.44 80 GLN A O 1
ATOM 624 N N . ALA A 1 81 ? -19.345 -2.627 10.060 1.00 93.25 81 ALA A N 1
ATOM 625 C CA . ALA A 1 81 ? -20.294 -1.549 10.303 1.00 93.25 81 ALA A CA 1
ATOM 626 C C . ALA A 1 81 ? -20.832 -0.885 9.024 1.00 93.25 81 ALA A C 1
ATOM 628 O O . ALA A 1 81 ? -21.955 -0.386 9.061 1.00 93.25 81 ALA A O 1
ATOM 629 N N . ASN A 1 82 ? -20.057 -0.865 7.934 1.00 93.62 82 ASN A N 1
ATOM 630 C CA . ASN A 1 82 ? -20.432 -0.188 6.687 1.00 93.62 82 ASN A CA 1
ATOM 631 C C . ASN A 1 82 ? -21.014 -1.139 5.636 1.00 93.62 82 ASN A C 1
ATOM 633 O O . ASN A 1 82 ? -21.900 -0.738 4.893 1.00 93.62 82 ASN A O 1
ATOM 637 N N . PHE A 1 83 ? -20.544 -2.387 5.580 1.00 93.06 83 PHE A N 1
ATOM 638 C CA . PHE A 1 83 ? -20.925 -3.324 4.516 1.00 93.06 83 PHE A CA 1
ATOM 639 C C . PHE A 1 83 ? -21.864 -4.443 4.975 1.00 93.06 83 PHE A C 1
ATOM 641 O O . PHE A 1 83 ? -22.522 -5.055 4.142 1.00 93.06 83 PHE A O 1
ATOM 648 N N . PHE A 1 84 ? -21.943 -4.724 6.280 1.00 90.94 84 PHE A N 1
ATOM 649 C CA . PHE A 1 84 ? -22.676 -5.887 6.800 1.00 90.94 84 PHE A CA 1
ATOM 650 C C . PHE A 1 84 ? -23.815 -5.531 7.765 1.00 90.94 84 PHE A C 1
ATOM 652 O O . PHE A 1 84 ? -24.455 -6.427 8.320 1.00 90.94 84 PHE A O 1
ATOM 659 N N . LYS A 1 85 ? -24.109 -4.242 7.976 1.00 80.62 85 LYS A N 1
ATOM 660 C CA . LYS A 1 85 ? -25.330 -3.853 8.692 1.00 80.62 85 LYS A CA 1
ATOM 661 C C . LYS A 1 85 ? -26.548 -4.134 7.813 1.00 80.62 85 LYS A C 1
ATOM 663 O O . LYS A 1 85 ? -26.62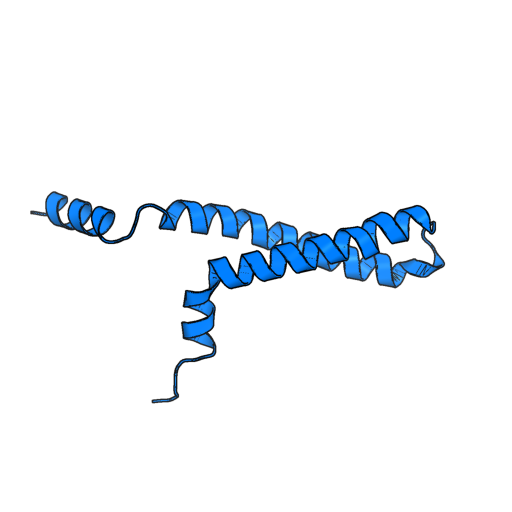5 -3.647 6.690 1.00 80.62 85 LYS A O 1
ATOM 668 N N . LYS A 1 86 ? -27.504 -4.903 8.344 1.00 69.25 86 LYS A N 1
ATOM 669 C CA . LYS A 1 86 ? -28.812 -5.087 7.706 1.00 69.25 86 LYS A CA 1
ATOM 670 C C . LYS A 1 86 ? -29.550 -3.741 7.654 1.00 69.25 86 LYS A C 1
ATOM 672 O O . LYS A 1 86 ? -29.507 -3.024 8.658 1.00 69.25 86 LYS A O 1
ATOM 677 N N . PRO A 1 87 ? -30.218 -3.406 6.536 1.00 66.88 87 PRO A N 1
ATOM 678 C CA . PRO A 1 87 ? -31.162 -2.297 6.520 1.00 66.88 87 PRO A CA 1
ATOM 679 C C . PRO A 1 87 ? -32.258 -2.575 7.558 1.00 66.88 87 PRO A C 1
ATOM 681 O O . PRO A 1 87 ? -32.739 -3.708 7.652 1.00 66.88 87 PRO A O 1
ATOM 684 N N . SER A 1 88 ? -32.546 -1.569 8.388 1.00 65.38 88 SER A N 1
ATOM 685 C CA . SER A 1 88 ? -33.604 -1.590 9.407 1.00 65.38 88 SER A CA 1
ATOM 686 C C . SER A 1 88 ? -34.984 -1.582 8.779 1.00 65.38 88 SER A C 1
ATOM 688 O O . SER A 1 88 ? -35.146 -0.773 7.836 1.00 65.38 88 SER A O 1
#

Sequence (88 aa):
MTGEKTGRMMILKGENQPMKQAILKIINPVLAVLMLNQILTAALHGVIHRKAYAFFHEGGGILLAGLSVLHVLLNWKWVQANFFKKPS